Protein AF-A0A2U3QXF2-F1 (afdb_monomer_lite)

Structure (mmCIF, N/CA/C/O backbone):
data_AF-A0A2U3QXF2-F1
#
_entry.id   AF-A0A2U3QXF2-F1
#
loop_
_atom_site.group_PDB
_atom_site.id
_atom_site.type_symbol
_atom_site.label_atom_id
_atom_site.label_alt_id
_atom_site.label_comp_id
_atom_site.label_asym_id
_atom_site.label_entity_id
_atom_site.label_seq_id
_atom_site.pdbx_PDB_ins_code
_atom_site.Cartn_x
_atom_site.Cartn_y
_atom_site.Cartn_z
_atom_site.occupancy
_atom_site.B_iso_or_equiv
_atom_site.auth_seq_id
_atom_site.auth_comp_id
_atom_site.auth_asym_id
_atom_site.auth_atom_id
_atom_site.pdbx_PDB_model_num
ATOM 1 N N . MET A 1 1 ? -9.878 -1.519 1.640 1.00 84.69 1 MET A N 1
ATOM 2 C CA . MET A 1 1 ? -8.693 -0.983 2.357 1.00 84.69 1 MET A CA 1
ATOM 3 C C . MET A 1 1 ? -7.632 -0.400 1.412 1.00 84.69 1 MET A C 1
ATOM 5 O O . MET A 1 1 ? -7.649 0.802 1.206 1.00 84.69 1 MET A O 1
ATOM 9 N N . ALA A 1 2 ? -6.751 -1.191 0.776 1.00 88.00 2 ALA A N 1
ATOM 10 C CA . ALA A 1 2 ? -5.696 -0.645 -0.104 1.00 88.00 2 ALA A CA 1
ATOM 11 C C . ALA A 1 2 ? -6.228 0.003 -1.394 1.00 88.00 2 ALA A C 1
ATOM 13 O O . ALA A 1 2 ? -5.755 1.061 -1.790 1.00 88.00 2 ALA A O 1
ATOM 14 N N . LEU A 1 3 ? -7.251 -0.581 -2.024 1.00 87.31 3 LEU A N 1
ATOM 15 C CA . LEU A 1 3 ? -7.852 -0.004 -3.233 1.00 87.31 3 LEU A CA 1
ATOM 16 C C . LEU A 1 3 ? -8.632 1.291 -2.962 1.00 87.31 3 LEU A C 1
ATOM 18 O O . LEU A 1 3 ? -8.603 2.179 -3.801 1.00 87.31 3 LEU A O 1
ATOM 22 N N . GLU A 1 4 ? -9.275 1.428 -1.800 1.00 89.00 4 GLU A N 1
ATOM 23 C CA . GLU A 1 4 ? -9.926 2.685 -1.381 1.00 89.00 4 GLU A CA 1
ATOM 24 C C . GLU A 1 4 ? -8.899 3.806 -1.194 1.00 89.00 4 GLU A C 1
ATOM 26 O O . GLU A 1 4 ? -9.136 4.945 -1.583 1.00 89.00 4 GLU A O 1
ATOM 31 N N . TYR A 1 5 ? -7.723 3.477 -0.656 1.00 90.06 5 TYR A N 1
ATOM 32 C CA . TYR A 1 5 ? -6.620 4.428 -0.587 1.00 90.06 5 TYR A CA 1
ATOM 33 C C . TYR A 1 5 ? -6.098 4.791 -1.990 1.00 90.06 5 TYR A C 1
ATOM 35 O O . TYR A 1 5 ? -5.971 5.966 -2.311 1.00 90.06 5 TYR A O 1
ATOM 43 N N . LEU A 1 6 ? -5.845 3.797 -2.850 1.00 85.25 6 LEU A N 1
ATOM 44 C CA . LEU A 1 6 ? -5.210 4.005 -4.159 1.00 85.25 6 LEU A CA 1
ATOM 45 C C . LEU A 1 6 ? -6.135 4.600 -5.234 1.00 85.25 6 LEU A C 1
ATOM 47 O O . LEU A 1 6 ? -5.659 5.323 -6.103 1.00 85.25 6 LEU A O 1
ATOM 51 N N . ARG A 1 7 ? -7.435 4.278 -5.226 1.00 88.00 7 ARG A N 1
ATOM 52 C CA . ARG A 1 7 ? -8.401 4.738 -6.245 1.00 88.00 7 ARG A CA 1
ATOM 53 C C . ARG A 1 7 ? -9.241 5.922 -5.784 1.00 88.00 7 ARG A C 1
ATOM 55 O O . ARG A 1 7 ? -9.582 6.761 -6.608 1.00 88.00 7 ARG A O 1
ATOM 62 N N . GLU A 1 8 ? -9.590 5.979 -4.500 1.00 91.12 8 GLU A N 1
ATOM 63 C CA . GLU A 1 8 ? -10.501 6.997 -3.955 1.00 91.12 8 GLU A CA 1
ATOM 64 C C . GLU A 1 8 ? -9.779 8.021 -3.071 1.00 91.12 8 GLU A C 1
ATOM 66 O O . GLU A 1 8 ? -10.413 8.962 -2.596 1.00 91.12 8 GLU A O 1
ATOM 71 N N . TYR A 1 9 ? -8.468 7.854 -2.840 1.00 86.88 9 TYR A N 1
ATOM 72 C CA . TYR A 1 9 ? -7.659 8.729 -1.985 1.00 86.88 9 TYR A CA 1
ATOM 73 C C . TYR A 1 9 ? -8.252 8.936 -0.579 1.00 86.88 9 TYR A C 1
ATOM 75 O O . TYR A 1 9 ? -8.041 9.969 0.061 1.00 86.88 9 TYR A O 1
ATOM 83 N N . ARG A 1 10 ? -8.989 7.942 -0.057 1.00 89.12 10 ARG A N 1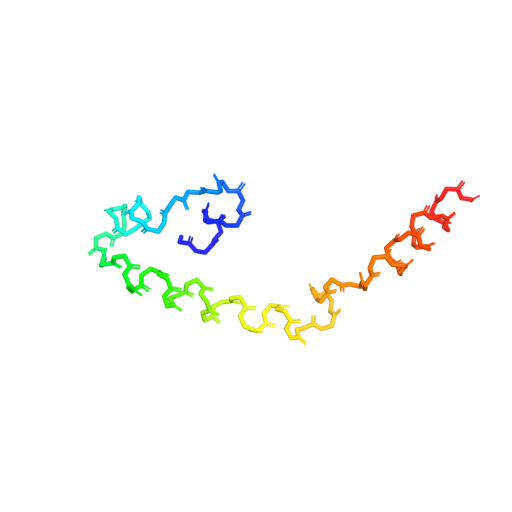
ATOM 84 C CA . ARG A 1 10 ? -9.527 8.013 1.307 1.00 89.12 10 ARG A CA 1
ATOM 85 C C . ARG A 1 10 ? -8.411 7.957 2.344 1.00 89.12 10 ARG A C 1
ATOM 87 O O . ARG A 1 10 ? -7.441 7.218 2.199 1.00 89.12 10 ARG A O 1
ATOM 94 N N . THR A 1 11 ? -8.572 8.712 3.431 1.00 93.31 11 THR A N 1
ATOM 95 C CA . THR A 1 11 ? -7.594 8.737 4.525 1.00 93.31 11 THR A CA 1
ATOM 96 C C . THR A 1 11 ? -7.528 7.392 5.250 1.00 93.31 11 THR A C 1
ATOM 98 O O . THR A 1 11 ? -8.536 6.693 5.386 1.00 93.31 11 THR A O 1
ATOM 101 N N . TYR A 1 12 ? -6.350 7.045 5.780 1.00 92.25 12 TYR A N 1
ATOM 102 C CA . TYR A 1 12 ? -6.167 5.827 6.579 1.00 92.25 12 TYR A CA 1
ATOM 103 C C . TYR A 1 12 ? -7.103 5.781 7.789 1.00 92.25 12 TYR A C 1
ATOM 105 O O . TYR A 1 12 ? -7.559 4.704 8.160 1.00 92.25 12 TYR A O 1
ATOM 113 N N . PHE A 1 13 ? -7.437 6.941 8.357 1.00 91.88 13 PHE A N 1
ATOM 114 C CA . PHE A 1 13 ? -8.423 7.067 9.424 1.00 91.88 13 PHE A CA 1
ATOM 115 C C . PHE A 1 13 ? -9.834 6.658 8.972 1.00 91.88 13 PHE A C 1
ATOM 117 O O . PHE A 1 13 ? -10.452 5.816 9.617 1.00 91.88 13 PHE A O 1
ATOM 124 N N . HIS A 1 14 ? -10.321 7.170 7.834 1.00 91.88 14 HIS A N 1
ATOM 125 C CA . HIS A 1 14 ? -11.632 6.787 7.291 1.00 91.88 14 HIS A CA 1
ATOM 126 C C . HIS A 1 14 ? -11.708 5.297 6.966 1.00 91.88 14 HIS A C 1
ATOM 128 O O . HIS A 1 14 ? -12.705 4.636 7.249 1.00 91.88 14 HIS A O 1
ATOM 134 N N . ILE A 1 15 ? -10.642 4.765 6.374 1.00 93.38 15 ILE A N 1
ATOM 135 C CA . ILE A 1 15 ? -10.539 3.344 6.065 1.00 93.38 15 ILE A CA 1
ATOM 136 C C . ILE A 1 15 ? -10.509 2.538 7.373 1.00 93.38 15 ILE A C 1
ATOM 138 O O . ILE A 1 15 ? -11.233 1.560 7.510 1.00 93.38 15 ILE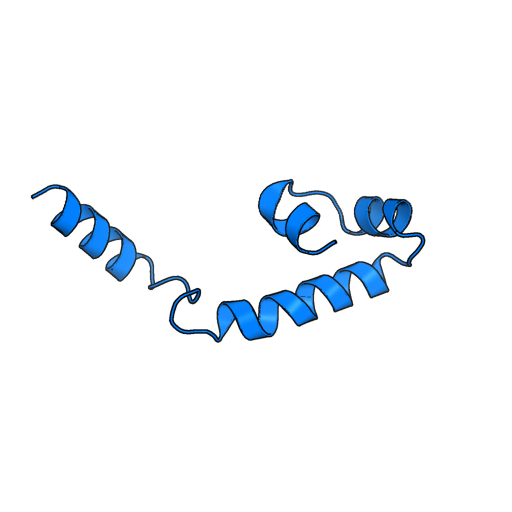 A O 1
ATOM 142 N N 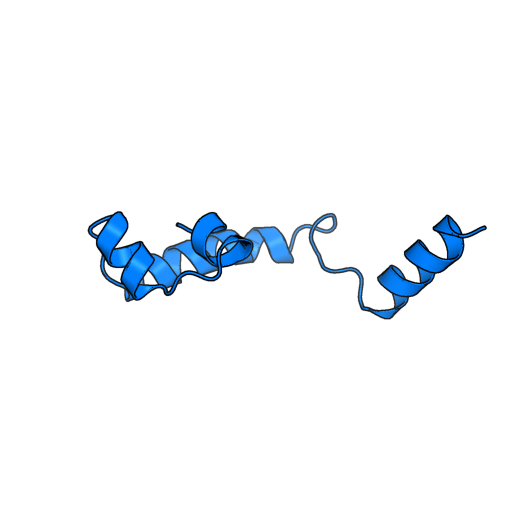. GLY A 1 16 ? -9.739 2.969 8.372 1.00 92.31 16 GLY A N 1
ATOM 143 C CA . GLY A 1 16 ? -9.712 2.339 9.690 1.00 92.31 16 GLY A CA 1
ATOM 144 C C . GLY A 1 16 ? -11.097 2.273 10.335 1.00 92.31 16 GLY A C 1
ATOM 145 O O . GLY A 1 16 ? -11.517 1.202 10.763 1.00 92.31 16 GLY A O 1
ATOM 146 N N . GLN A 1 17 ? -11.851 3.376 10.302 1.00 93.00 17 GLN A N 1
ATOM 147 C CA . GLN A 1 17 ? -13.225 3.426 10.810 1.00 93.00 17 GLN A CA 1
ATOM 148 C C . GLN A 1 17 ? -14.177 2.492 10.052 1.00 93.00 17 GLN A C 1
ATOM 150 O O . GLN A 1 17 ? -14.956 1.788 10.687 1.00 93.00 17 GLN A O 1
ATOM 155 N N . ASN A 1 18 ? -14.089 2.433 8.719 1.00 92.38 18 ASN A N 1
ATOM 156 C CA . ASN A 1 18 ? -14.954 1.579 7.897 1.00 92.38 18 ASN A CA 1
ATOM 157 C C . ASN A 1 18 ? -14.732 0.077 8.163 1.00 92.38 18 ASN A C 1
ATOM 159 O O . ASN A 1 18 ? -15.668 -0.713 8.114 1.00 92.38 18 ASN A O 1
ATOM 163 N N . TYR A 1 19 ? -13.491 -0.314 8.466 1.00 90.44 19 TYR A N 1
ATOM 164 C CA . TYR A 1 19 ? -13.111 -1.707 8.731 1.00 90.44 19 TYR A CA 1
ATOM 165 C C . TYR A 1 19 ? -12.988 -2.045 10.227 1.00 90.44 19 TYR A C 1
ATOM 167 O O . TYR A 1 19 ? -12.628 -3.171 10.563 1.00 90.44 19 TYR A O 1
ATOM 175 N N . GLY A 1 20 ? -13.262 -1.098 11.132 1.00 93.62 20 GLY A N 1
ATOM 176 C CA . GLY A 1 20 ? -13.152 -1.302 12.581 1.00 93.62 20 GLY A CA 1
ATOM 177 C C . GLY A 1 20 ? -11.723 -1.547 13.086 1.00 93.62 20 GLY A C 1
ATOM 178 O O . GLY A 1 20 ? -11.538 -2.210 14.104 1.00 93.62 20 GLY A O 1
ATOM 179 N N . ILE A 1 21 ? -10.706 -1.041 12.385 1.00 93.56 21 ILE A N 1
ATOM 180 C CA . ILE A 1 21 ? -9.290 -1.202 12.743 1.00 93.56 21 ILE A CA 1
ATOM 181 C C . ILE A 1 21 ? -8.633 0.141 13.065 1.00 93.56 21 ILE A C 1
ATOM 183 O O . ILE A 1 21 ? -9.086 1.201 12.636 1.00 93.56 21 ILE A O 1
ATOM 187 N N . SER A 1 22 ? -7.510 0.104 13.786 1.00 94.25 22 SER A N 1
ATOM 188 C CA . SER A 1 22 ? -6.717 1.314 14.007 1.00 94.25 22 SER A CA 1
ATOM 189 C C . SER A 1 22 ? -6.106 1.834 12.704 1.00 94.25 22 SER A C 1
ATOM 191 O O . SER A 1 22 ? -5.735 1.061 11.815 1.00 94.25 22 SER A O 1
ATOM 193 N N . GLU A 1 23 ? -5.926 3.152 12.620 1.00 93.56 23 GLU A N 1
ATOM 194 C CA . GLU A 1 23 ? -5.287 3.818 11.478 1.00 93.56 23 GLU A CA 1
ATOM 195 C C . GLU A 1 23 ? -3.911 3.217 11.156 1.00 93.56 23 GLU A C 1
ATOM 197 O O . GLU A 1 23 ? -3.578 2.956 10.001 1.00 93.56 23 GLU A O 1
ATOM 202 N N . SER A 1 24 ? -3.126 2.914 12.190 1.00 94.31 24 SER A N 1
ATOM 203 C CA . SER A 1 24 ? -1.797 2.313 12.055 1.00 94.31 24 SER A CA 1
ATOM 204 C C . SER A 1 24 ? -1.857 0.930 11.401 1.00 94.31 24 SER A C 1
ATOM 206 O O . SER A 1 24 ? -0.965 0.565 10.635 1.00 94.31 24 SER A O 1
ATOM 208 N N . SER A 1 25 ? -2.900 0.153 11.702 1.00 94.38 25 SER A N 1
ATOM 209 C CA . SER A 1 25 ? -3.124 -1.165 11.099 1.00 94.38 25 SER A CA 1
ATOM 210 C C . SER A 1 25 ? -3.542 -1.030 9.639 1.00 94.38 25 SER A C 1
ATOM 212 O O . SER A 1 25 ? -3.021 -1.756 8.793 1.00 94.38 25 SER A O 1
ATOM 214 N N . ALA A 1 26 ? -4.402 -0.052 9.332 1.00 94.19 26 ALA A N 1
ATOM 215 C CA . ALA A 1 26 ? -4.775 0.272 7.960 1.00 94.19 26 ALA A CA 1
ATOM 216 C C . ALA A 1 26 ? -3.537 0.666 7.137 1.00 94.19 26 ALA A C 1
ATOM 218 O O . ALA A 1 26 ? -3.296 0.084 6.083 1.00 94.19 26 ALA A O 1
ATOM 219 N N . TYR A 1 27 ? -2.693 1.564 7.654 1.00 93.00 27 TYR A N 1
ATOM 220 C CA . TYR A 1 27 ? -1.438 1.960 7.009 1.00 93.00 27 TYR A CA 1
ATOM 221 C C . TYR A 1 27 ? -0.524 0.761 6.718 1.00 93.00 27 TYR A C 1
ATOM 223 O O . TYR A 1 27 ? -0.062 0.587 5.589 1.00 93.00 27 TYR A O 1
ATOM 231 N N . LYS A 1 28 ? -0.294 -0.103 7.717 1.00 94.56 28 LYS A N 1
ATOM 232 C CA . LYS A 1 28 ? 0.537 -1.307 7.552 1.00 94.56 28 LYS A CA 1
ATOM 233 C C . LYS A 1 28 ? -0.018 -2.238 6.477 1.00 94.56 28 LYS A C 1
ATOM 235 O O . LYS A 1 28 ? 0.752 -2.728 5.659 1.00 94.56 28 LYS A O 1
ATOM 240 N N . ALA A 1 29 ? -1.331 -2.456 6.455 1.00 93.06 29 ALA A N 1
ATOM 241 C CA . ALA A 1 29 ? -1.975 -3.307 5.461 1.00 93.06 29 ALA A CA 1
ATOM 242 C C . ALA A 1 29 ? -1.847 -2.731 4.042 1.00 93.06 29 ALA A C 1
ATOM 244 O O . ALA A 1 29 ? -1.499 -3.462 3.116 1.00 93.06 29 ALA A O 1
ATOM 245 N N . VAL A 1 30 ? -2.054 -1.419 3.867 1.00 92.12 30 VAL A N 1
ATOM 246 C CA . VAL A 1 30 ? -1.860 -0.755 2.568 1.00 92.12 30 VAL A CA 1
ATOM 247 C C . VAL A 1 30 ? -0.406 -0.872 2.109 1.00 92.12 30 VAL A C 1
ATOM 249 O O . VAL A 1 30 ? -0.161 -1.332 0.997 1.00 92.12 30 VAL A O 1
ATOM 252 N N . LYS A 1 31 ? 0.569 -0.563 2.974 1.00 91.44 31 LYS A N 1
ATOM 253 C CA . LYS A 1 31 ? 1.999 -0.695 2.646 1.00 91.44 31 LYS A CA 1
ATOM 254 C C . LYS A 1 31 ? 2.426 -2.121 2.332 1.00 91.44 31 LYS A C 1
ATOM 256 O O . LYS A 1 31 ? 3.265 -2.329 1.455 1.00 91.44 31 LYS A O 1
ATOM 261 N N . TRP A 1 32 ? 1.848 -3.097 3.021 1.00 93.69 32 TRP A N 1
ATOM 262 C CA . TRP A 1 32 ? 2.112 -4.501 2.751 1.00 93.69 32 TRP A CA 1
ATOM 263 C C . TRP A 1 32 ? 1.640 -4.912 1.353 1.00 93.69 32 TRP A C 1
ATOM 265 O O . TRP A 1 32 ? 2.351 -5.647 0.680 1.00 93.69 32 TRP A O 1
ATOM 275 N N . VAL A 1 33 ? 0.500 -4.391 0.885 1.00 90.62 33 VAL A N 1
ATOM 276 C CA . VAL A 1 33 ? 0.005 -4.634 -0.482 1.00 90.62 33 VAL A CA 1
ATOM 277 C C . VAL A 1 33 ? 0.795 -3.841 -1.529 1.00 90.62 33 VAL A C 1
ATOM 279 O O . VAL A 1 33 ? 1.089 -4.371 -2.599 1.00 90.62 33 VAL A O 1
ATOM 282 N N . GLU A 1 34 ? 1.184 -2.596 -1.237 1.00 88.69 34 GLU A N 1
ATOM 283 C CA . GLU A 1 34 ? 1.996 -1.776 -2.150 1.00 88.69 34 GLU A CA 1
ATOM 284 C C . GLU A 1 34 ? 3.376 -2.393 -2.422 1.00 88.69 34 GLU A C 1
ATOM 286 O O . GLU A 1 34 ? 3.877 -2.314 -3.542 1.00 88.69 34 GLU A O 1
ATOM 291 N N . GLY A 1 35 ? 3.995 -3.032 -1.423 1.00 88.50 35 GLY A N 1
ATOM 292 C CA . GLY A 1 35 ? 5.347 -3.586 -1.535 1.00 88.50 35 GLY A CA 1
ATOM 293 C C . GLY A 1 35 ? 5.534 -4.565 -2.709 1.00 88.50 35 GLY A C 1
ATOM 294 O O . GLY A 1 35 ? 6.417 -4.344 -3.540 1.00 88.50 35 GLY A O 1
ATOM 295 N N . PRO A 1 36 ? 4.733 -5.642 -2.810 1.00 88.69 36 PRO A N 1
ATOM 296 C CA . PRO A 1 36 ? 4.739 -6.556 -3.950 1.00 88.69 36 PRO A CA 1
ATOM 297 C C . PRO A 1 36 ? 4.356 -5.877 -5.266 1.00 88.69 36 PRO A C 1
ATOM 299 O O . PRO A 1 36 ? 4.940 -6.192 -6.299 1.00 88.69 36 PRO A O 1
ATOM 302 N N . LEU A 1 37 ? 3.410 -4.932 -5.228 1.00 84.00 37 LEU A N 1
ATOM 303 C CA . LEU A 1 37 ? 2.903 -4.256 -6.421 1.00 84.00 37 LEU A CA 1
ATOM 304 C C . LEU A 1 37 ? 3.995 -3.418 -7.096 1.00 84.00 37 LEU A C 1
ATOM 306 O O . LEU A 1 37 ? 4.199 -3.524 -8.297 1.00 84.00 37 LEU A O 1
ATOM 310 N N . VAL A 1 38 ? 4.767 -2.660 -6.315 1.00 82.69 38 VAL A N 1
ATOM 311 C CA . VAL A 1 38 ? 5.891 -1.859 -6.828 1.00 82.69 38 VAL A CA 1
ATOM 312 C C . VAL A 1 38 ? 7.038 -2.739 -7.335 1.00 82.69 38 VAL A C 1
ATOM 314 O O . VAL A 1 38 ? 7.729 -2.372 -8.282 1.00 82.69 38 VAL A O 1
ATOM 317 N N . LYS A 1 39 ? 7.256 -3.907 -6.719 1.00 83.81 39 LYS A N 1
ATOM 318 C CA . LYS A 1 39 ? 8.324 -4.841 -7.113 1.00 83.81 39 LYS A CA 1
ATOM 319 C C . LYS A 1 39 ? 8.005 -5.628 -8.381 1.00 83.81 39 LYS A C 1
ATOM 321 O O . LYS A 1 39 ? 8.921 -6.140 -9.019 1.00 83.81 39 LYS A O 1
ATOM 326 N N . HIS A 1 40 ? 6.731 -5.774 -8.725 1.00 81.50 40 HIS A N 1
ATOM 327 C CA . HIS A 1 40 ? 6.333 -6.571 -9.871 1.00 81.50 40 HIS A CA 1
ATOM 328 C C . HIS A 1 40 ? 6.599 -5.794 -11.174 1.00 81.50 40 HIS A C 1
ATOM 330 O O . HIS A 1 40 ? 6.079 -4.693 -11.328 1.00 81.50 40 HIS A O 1
ATOM 336 N N . PRO A 1 41 ? 7.342 -6.345 -12.151 1.00 74.69 41 PRO A N 1
ATOM 337 C CA . PRO A 1 41 ? 7.792 -5.604 -13.338 1.00 74.69 41 PRO A CA 1
ATOM 338 C C . PRO A 1 41 ? 6.648 -5.035 -14.192 1.00 74.69 41 PRO A C 1
ATOM 340 O O . PRO A 1 41 ? 6.810 -3.989 -14.805 1.00 74.69 41 PRO A O 1
ATOM 343 N N . ASN A 1 42 ? 5.477 -5.679 -14.186 1.00 75.00 42 ASN A N 1
ATOM 344 C CA . ASN A 1 42 ? 4.293 -5.200 -14.917 1.00 75.00 42 ASN A CA 1
ATOM 345 C C . ASN A 1 42 ? 3.596 -3.993 -14.261 1.00 75.00 42 ASN A C 1
ATOM 347 O O . ASN A 1 42 ? 2.830 -3.302 -14.924 1.00 75.00 42 ASN A O 1
ATOM 351 N N . PHE A 1 43 ? 3.803 -3.787 -12.958 1.00 68.12 43 PHE A N 1
ATOM 352 C CA . PHE A 1 43 ? 3.174 -2.724 -12.162 1.00 68.12 43 PHE A CA 1
ATOM 353 C C . PHE A 1 43 ? 4.190 -1.689 -11.673 1.00 68.12 43 PHE A C 1
ATOM 355 O O . PHE A 1 43 ? 3.805 -0.608 -11.227 1.00 68.12 43 PHE A O 1
ATOM 362 N N . ALA A 1 44 ? 5.483 -2.001 -11.780 1.00 67.62 44 ALA A N 1
ATOM 363 C CA . ALA A 1 44 ? 6.546 -1.031 -11.672 1.00 67.62 44 ALA A CA 1
ATOM 364 C C . ALA A 1 44 ? 6.256 0.073 -12.688 1.00 67.62 44 ALA A C 1
ATOM 366 O O . ALA A 1 44 ? 6.159 -0.181 -13.890 1.00 67.62 44 ALA A O 1
ATOM 367 N N . LEU A 1 45 ? 6.083 1.298 -12.192 1.00 66.94 45 LEU A N 1
ATOM 368 C CA . LEU A 1 45 ? 6.026 2.481 -13.035 1.00 66.94 45 LEU A CA 1
ATOM 369 C C . LEU A 1 45 ? 7.312 2.495 -13.862 1.00 66.94 45 LEU A C 1
ATOM 371 O O . LEU A 1 45 ? 8.383 2.836 -13.359 1.00 66.94 45 LEU A O 1
ATOM 375 N N . LEU A 1 46 ? 7.195 2.075 -15.125 1.00 60.25 46 LEU A N 1
ATOM 376 C CA . LEU A 1 46 ? 8.178 2.334 -16.165 1.00 60.25 46 LEU A CA 1
ATOM 377 C C . LEU A 1 46 ? 8.552 3.807 -16.000 1.00 60.25 46 LEU A C 1
ATOM 379 O O . LEU A 1 46 ? 7.666 4.660 -16.002 1.00 60.25 46 LEU A O 1
ATOM 383 N N . GLY A 1 47 ? 9.827 4.104 -15.725 1.00 64.69 47 GLY A N 1
ATOM 384 C CA . GLY A 1 47 ? 10.240 5.472 -15.395 1.00 64.69 47 GLY A CA 1
ATOM 385 C C . GLY A 1 47 ? 9.687 6.459 -16.425 1.00 64.69 47 GLY A C 1
ATOM 386 O O . GLY A 1 47 ? 9.524 6.076 -17.579 1.00 64.69 47 GLY A O 1
ATOM 387 N N . CYS A 1 48 ? 9.382 7.705 -16.040 1.00 60.88 48 CYS A N 1
ATOM 388 C CA . CYS A 1 48 ? 8.603 8.653 -16.862 1.00 60.88 48 CYS A CA 1
ATOM 389 C C . CYS A 1 48 ? 8.994 8.693 -18.353 1.00 60.88 48 CYS A C 1
ATOM 391 O O . CYS A 1 48 ? 8.136 8.853 -19.215 1.00 60.88 48 CYS A O 1
ATOM 393 N N . LYS A 1 49 ? 10.278 8.489 -18.665 1.00 66.69 49 LYS A N 1
ATOM 394 C CA . LYS A 1 49 ? 10.796 8.364 -20.031 1.00 66.69 49 LYS A CA 1
ATOM 395 C C . LYS A 1 49 ? 10.199 7.189 -20.819 1.00 66.69 49 LYS A C 1
ATOM 397 O O . LYS A 1 49 ? 9.759 7.378 -21.943 1.00 66.69 49 LYS A O 1
ATOM 402 N N . ALA A 1 50 ? 10.130 6.007 -20.219 1.00 69.00 50 ALA A N 1
ATOM 403 C CA . ALA A 1 50 ? 9.566 4.818 -20.841 1.00 69.00 50 ALA A CA 1
ATOM 404 C C . ALA A 1 50 ? 8.04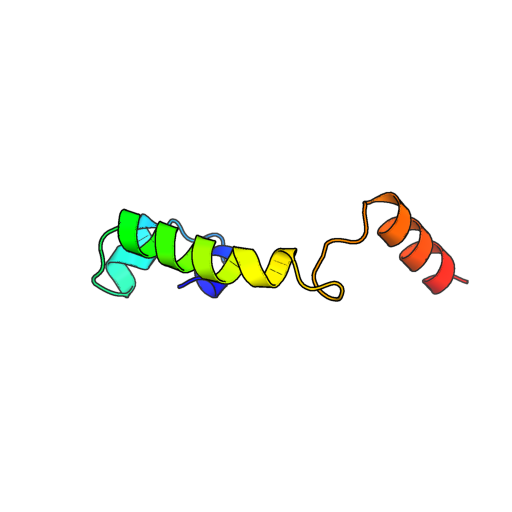6 4.928 -21.040 1.00 69.00 50 ALA A C 1
ATOM 406 O O . ALA A 1 50 ? 7.547 4.439 -22.044 1.00 69.00 50 ALA A O 1
ATOM 407 N N . ILE A 1 51 ? 7.321 5.627 -20.157 1.00 71.88 51 ILE A N 1
ATOM 408 C CA . ILE A 1 51 ? 5.895 5.947 -20.370 1.00 71.88 51 ILE A CA 1
ATOM 409 C C . ILE A 1 51 ? 5.723 6.892 -21.567 1.00 71.88 51 ILE A C 1
ATOM 411 O O . ILE A 1 51 ? 4.865 6.656 -22.415 1.00 71.88 51 ILE A O 1
ATOM 415 N N . LEU A 1 52 ? 6.551 7.937 -21.665 1.00 73.69 52 LEU A N 1
ATOM 416 C CA . LEU A 1 52 ? 6.521 8.881 -22.787 1.00 73.69 52 LEU A CA 1
ATOM 417 C C . LEU A 1 52 ? 6.866 8.208 -24.120 1.00 73.69 52 LEU A C 1
ATOM 419 O O . LEU A 1 52 ? 6.209 8.479 -25.123 1.00 73.69 52 LEU A O 1
ATOM 423 N N . ASP A 1 53 ? 7.849 7.306 -24.131 1.00 76.75 53 ASP A N 1
ATOM 424 C CA . ASP A 1 53 ? 8.215 6.540 -25.326 1.00 76.75 53 ASP A CA 1
ATOM 425 C C . ASP A 1 53 ? 7.103 5.559 -25.740 1.00 76.75 53 ASP A C 1
ATOM 427 O O . ASP A 1 53 ? 6.824 5.414 -26.932 1.00 76.75 53 ASP A O 1
ATOM 431 N N . LEU A 1 54 ? 6.408 4.936 -24.779 1.00 76.00 54 LEU A N 1
ATOM 432 C CA . LEU A 1 54 ? 5.241 4.081 -25.038 1.00 76.00 54 LEU A CA 1
ATOM 433 C C . LEU A 1 54 ? 4.092 4.881 -25.664 1.00 76.00 54 LEU A C 1
ATOM 435 O O . LEU A 1 54 ? 3.542 4.462 -26.679 1.00 76.00 54 LEU A O 1
ATOM 439 N N . PHE A 1 55 ? 3.786 6.060 -25.112 1.00 75.25 55 PHE A N 1
ATOM 440 C CA . PHE A 1 55 ? 2.789 6.978 -25.671 1.00 75.25 55 PHE A CA 1
ATOM 441 C C . PHE A 1 55 ? 3.170 7.470 -27.070 1.00 75.25 55 PHE A C 1
ATOM 443 O O . PHE A 1 55 ? 2.321 7.533 -27.954 1.00 75.25 55 PHE A O 1
ATOM 450 N N . ARG A 1 56 ? 4.449 7.790 -27.294 1.00 74.69 56 ARG A N 1
ATOM 451 C CA . ARG A 1 56 ? 4.952 8.242 -28.595 1.00 74.69 56 ARG A CA 1
ATOM 452 C C . ARG A 1 56 ? 4.866 7.148 -29.662 1.00 74.69 56 ARG A C 1
ATOM 454 O O . ARG A 1 56 ? 4.537 7.463 -30.799 1.00 74.69 56 ARG A O 1
ATOM 461 N N . ASN A 1 57 ? 5.139 5.891 -29.308 1.00 74.50 57 ASN A N 1
ATOM 462 C CA . ASN A 1 57 ? 4.980 4.752 -30.218 1.00 74.50 57 ASN A CA 1
ATOM 463 C C . ASN A 1 57 ? 3.512 4.399 -30.486 1.00 74.50 57 ASN A C 1
ATOM 465 O O . ASN A 1 57 ? 3.210 3.913 -31.564 1.00 74.50 57 ASN A O 1
ATOM 469 N N . TRP A 1 58 ? 2.608 4.654 -29.539 1.00 62.56 58 TRP A N 1
ATOM 470 C CA . TRP A 1 58 ? 1.166 4.439 -29.717 1.00 62.56 58 TRP A CA 1
ATOM 471 C C . TRP A 1 58 ? 0.490 5.459 -30.641 1.00 62.56 58 TRP A C 1
ATOM 473 O O . TRP A 1 58 ? -0.576 5.192 -31.184 1.00 62.56 58 TRP A O 1
ATOM 483 N N . LEU A 1 59 ? 1.084 6.645 -30.781 1.00 66.69 59 LEU A N 1
ATOM 484 C CA . LEU A 1 59 ? 0.586 7.742 -31.617 1.00 66.69 59 LEU A CA 1
ATOM 485 C C . LEU A 1 59 ? 1.084 7.683 -33.073 1.00 66.69 59 LEU A C 1
ATOM 487 O O . LEU A 1 59 ? 0.772 8.586 -33.849 1.00 66.69 59 LEU A O 1
ATOM 491 N N . ARG A 1 60 ? 1.868 6.661 -33.431 1.00 58.38 60 ARG A N 1
ATOM 492 C CA . ARG A 1 60 ? 2.378 6.408 -34.783 1.00 58.38 60 ARG A CA 1
ATOM 493 C C . ARG A 1 60 ? 1.642 5.233 -35.409 1.00 58.38 60 ARG A C 1
ATOM 495 O O . ARG A 1 60 ? 1.379 5.328 -36.626 1.00 58.38 60 ARG A O 1
#

Foldseek 3Di:
DLCCCVPVVDQLPVVCVVVVHDSVVSVVVNVVVVVV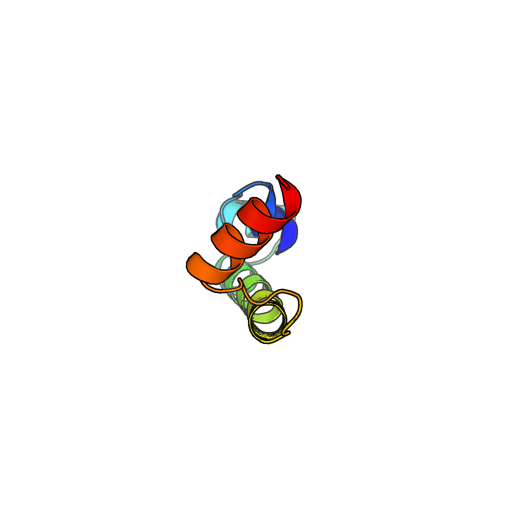QCVDPVNPPPPPVVVVVVVVVVVD

Secondary structure (DSSP, 8-state):
-HHHHHHH---HHHHHHHHT--HHHHHHHHHHHHHHHHHSTTTS---HHH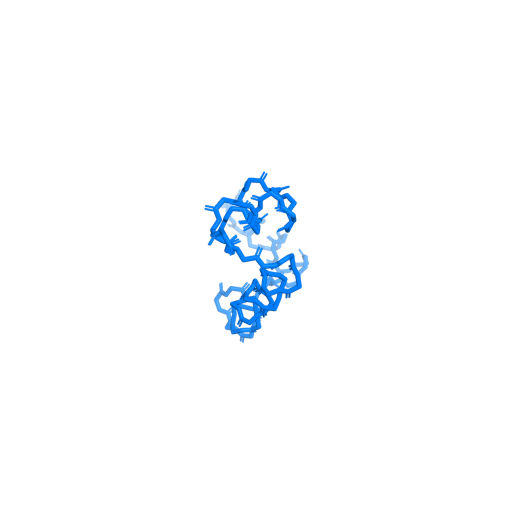HHHHHHHHT-

Radius of gyration: 15.83 Å; chains: 1; bounding box: 26×16×49 Å

Organism: NCBI:txid1359184

Sequence (60 aa):
MALEYLREYRTYFHIGQNYGISESSAYKAVKWVEGPLVKHPNFALLGCKAILDLFRNWLR

pLDDT: mean 83.31, std 10.89, range [58.38, 94.56]

InterPro domains:
  IPR027805 Transposase, Helix-turn-helix domain [PF13613] (1-40)